Protein AF-A0A0R3PN34-F1 (afdb_monomer)

Solvent-accessible sur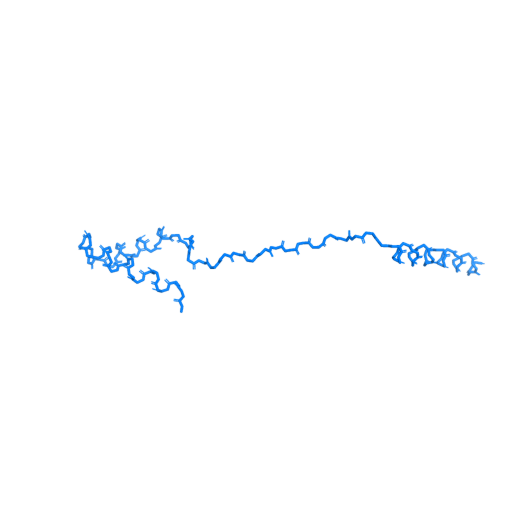face area (backbone atoms only — not comparable to full-atom values): 4817 Å² total; per-residue (Å²): 115,72,55,59,72,53,49,51,61,53,51,54,48,45,33,66,77,67,66,59,82,56,67,69,59,54,52,53,50,58,71,70,56,69,67,78,85,58,57,78,81,79,76,85,85,80,80,83,74,90,72,92,49,72,65,60,54,50,52,52,52,54,51,54,52,49,53,55,49,51,61,58,71,78,106

Organism: Angiostrongylus costaricensis (NCBI:txid334426)

Structure (mmCIF, N/CA/C/O backbone):
data_AF-A0A0R3PN34-F1
#
_entry.id   AF-A0A0R3PN34-F1
#
loop_
_atom_site.group_PDB
_atom_site.id
_atom_site.type_symbol
_atom_site.label_atom_id
_atom_site.label_alt_id
_atom_site.label_com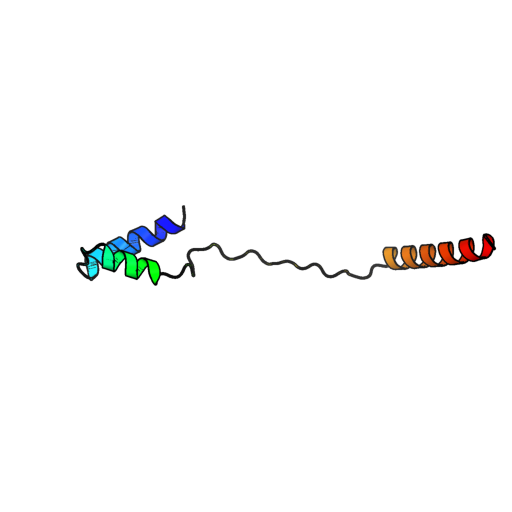p_id
_atom_site.label_asym_id
_atom_site.label_entity_id
_atom_site.label_seq_id
_atom_site.pdbx_PDB_ins_code
_atom_site.Cartn_x
_atom_site.Cartn_y
_atom_site.Cartn_z
_atom_site.occupancy
_atom_site.B_iso_or_equiv
_atom_site.auth_seq_id
_atom_site.auth_comp_id
_atom_site.auth_asym_id
_atom_site.auth_atom_id
_atom_site.pdbx_PDB_model_num
ATOM 1 N N . MET A 1 1 ? -1.635 -4.208 23.027 1.00 58.75 1 MET A N 1
ATOM 2 C CA . MET A 1 1 ? -2.660 -4.666 22.060 1.00 58.75 1 MET A CA 1
ATOM 3 C C . MET A 1 1 ? -3.715 -3.571 21.889 1.00 58.75 1 MET A C 1
ATOM 5 O O . MET A 1 1 ? -4.519 -3.382 22.790 1.00 58.75 1 MET A O 1
ATOM 9 N N . ARG A 1 2 ? -3.688 -2.814 20.781 1.00 73.25 2 A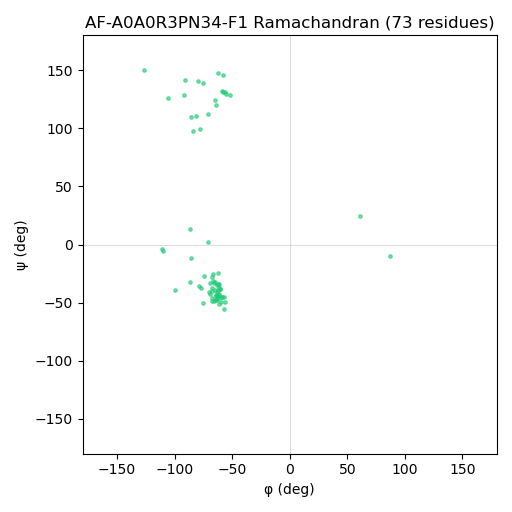RG A N 1
ATOM 10 C CA . ARG A 1 2 ? -4.498 -1.587 20.573 1.00 73.25 2 ARG A CA 1
ATOM 11 C C . ARG A 1 2 ? -6.009 -1.844 20.458 1.00 73.25 2 ARG A C 1
ATOM 13 O O . ARG A 1 2 ? -6.809 -1.006 20.839 1.00 73.25 2 ARG A O 1
ATOM 20 N N . LEU A 1 3 ? -6.376 -3.033 19.982 1.00 76.56 3 LEU A N 1
ATOM 21 C CA . LEU A 1 3 ? -7.762 -3.471 19.821 1.00 76.56 3 LEU A CA 1
ATOM 22 C C . LEU A 1 3 ? -8.471 -3.654 21.174 1.00 76.56 3 LEU A C 1
ATOM 24 O O . LEU A 1 3 ? -9.541 -3.091 21.377 1.00 76.56 3 LEU A O 1
ATOM 28 N N . LEU A 1 4 ? -7.843 -4.357 22.127 1.00 77.94 4 LEU A N 1
ATOM 29 C CA . LEU A 1 4 ? -8.401 -4.548 23.475 1.00 77.94 4 LEU A CA 1
ATOM 30 C C . LEU A 1 4 ? -8.546 -3.224 24.238 1.00 77.94 4 LEU A C 1
ATOM 32 O O . LEU A 1 4 ? -9.519 -3.043 24.956 1.00 77.94 4 LEU A O 1
ATOM 36 N N . GLN A 1 5 ? -7.626 -2.274 24.035 1.00 79.06 5 GLN A N 1
ATOM 37 C CA . GLN A 1 5 ? -7.698 -0.949 24.666 1.00 79.06 5 GLN A CA 1
ATOM 38 C C . GLN A 1 5 ? -8.931 -0.138 24.250 1.00 79.06 5 GLN A C 1
ATOM 40 O O . GLN A 1 5 ? -9.338 0.751 24.987 1.00 79.06 5 GLN A O 1
ATOM 45 N N . VAL A 1 6 ? -9.512 -0.420 23.082 1.00 80.38 6 VAL A N 1
ATOM 46 C CA . VAL A 1 6 ? -10.706 0.282 22.595 1.00 80.38 6 VAL A CA 1
ATOM 47 C C . VAL A 1 6 ? -11.972 -0.530 22.857 1.00 80.38 6 VAL A C 1
ATOM 49 O O . VAL A 1 6 ? -12.984 0.042 23.250 1.00 80.38 6 VAL A O 1
ATOM 52 N N . LEU A 1 7 ? -11.919 -1.854 22.693 1.00 80.50 7 LEU A N 1
ATOM 53 C CA . LEU A 1 7 ? -13.084 -2.725 22.867 1.00 80.50 7 LEU A CA 1
ATOM 54 C C . LEU A 1 7 ? -13.533 -2.858 24.326 1.00 80.50 7 LEU A C 1
ATOM 56 O O . LEU A 1 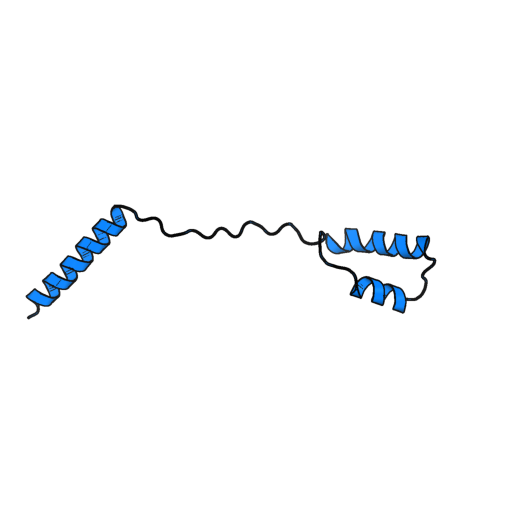7 ? -14.730 -2.813 24.586 1.00 80.50 7 LEU A O 1
ATOM 60 N N . VAL A 1 8 ? -12.601 -2.979 25.275 1.00 83.62 8 VAL A N 1
ATOM 61 C CA . VAL A 1 8 ? -12.925 -3.124 26.707 1.00 83.62 8 VAL A CA 1
ATOM 62 C C . VAL A 1 8 ? -13.776 -1.955 27.237 1.00 83.62 8 VAL A C 1
ATOM 64 O O . VAL A 1 8 ? -14.891 -2.214 27.688 1.00 83.62 8 VAL A O 1
ATOM 67 N N . PRO A 1 9 ? -13.360 -0.678 27.110 1.00 86.50 9 PRO A N 1
ATOM 68 C CA . PRO A 1 9 ? -14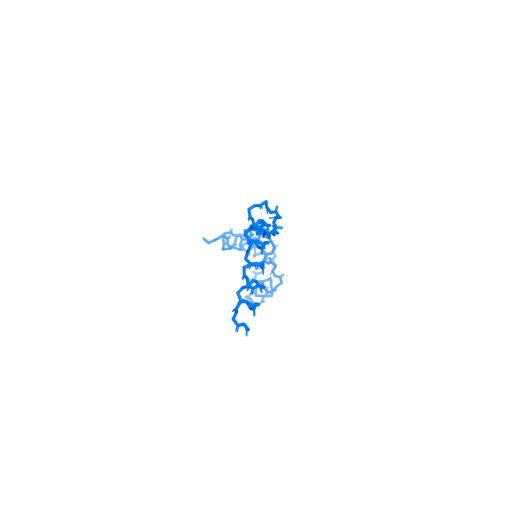.162 0.439 27.617 1.00 86.50 9 PRO A CA 1
ATOM 69 C C . PRO A 1 9 ? -15.487 0.632 26.861 1.00 86.50 9 PRO A C 1
ATOM 71 O O . PRO A 1 9 ? -16.444 1.161 27.421 1.00 86.50 9 PRO A O 1
ATOM 74 N N . GLN A 1 10 ? -15.578 0.206 25.595 1.00 82.00 10 GLN A N 1
ATOM 75 C CA . GLN A 1 10 ? -16.836 0.239 24.839 1.00 82.00 10 GLN A CA 1
ATOM 76 C C . GLN A 1 10 ? -17.849 -0.778 25.370 1.00 82.00 10 GLN A C 1
ATOM 78 O O . GLN A 1 10 ? -19.025 -0.443 25.505 1.00 82.00 10 GLN A O 1
ATOM 83 N N . VAL A 1 11 ? -17.398 -1.992 25.694 1.00 83.50 11 VAL A N 1
ATOM 84 C CA . VAL A 1 11 ? -18.253 -3.027 26.285 1.00 83.50 11 VAL A CA 1
ATOM 85 C C . VAL A 1 11 ? -18.682 -2.620 27.694 1.00 83.50 11 VAL A C 1
ATOM 87 O O . VAL A 1 11 ? -19.874 -2.648 27.978 1.00 83.50 11 VAL A O 1
ATOM 90 N N . GLU A 1 12 ? -17.764 -2.138 28.538 1.00 84.06 12 GLU A N 1
ATOM 91 C CA . GLU A 1 12 ? -18.090 -1.651 29.890 1.00 84.06 12 GLU A CA 1
ATOM 92 C C . GLU A 1 12 ? -19.134 -0.528 29.865 1.00 84.06 12 GLU A C 1
ATOM 94 O O . GLU A 1 12 ? -20.116 -0.569 30.607 1.00 84.06 12 GLU A O 1
ATOM 99 N N . LYS A 1 13 ? -18.974 0.444 28.959 1.00 84.81 13 LYS A N 1
ATOM 100 C CA . LYS A 1 13 ? -19.941 1.529 28.787 1.00 84.81 13 LYS A CA 1
ATOM 101 C C . LYS A 1 13 ? -21.321 1.013 28.374 1.00 84.81 13 LYS A C 1
ATOM 103 O O . LYS A 1 13 ? -22.322 1.477 28.901 1.00 84.81 13 LYS A O 1
ATOM 108 N N . ILE A 1 14 ? -21.389 0.052 27.457 1.00 82.50 14 ILE A N 1
ATOM 109 C CA . ILE A 1 14 ? -22.659 -0.526 26.995 1.00 82.50 14 ILE A CA 1
ATOM 110 C C . ILE A 1 14 ? -23.346 -1.330 28.102 1.00 82.50 14 ILE A C 1
ATOM 112 O O . ILE A 1 14 ? -24.566 -1.229 28.249 1.00 82.50 14 ILE A O 1
ATOM 116 N N . CYS A 1 15 ? -22.582 -2.083 28.895 1.00 83.38 15 CYS A N 1
ATOM 117 C CA . CYS A 1 15 ? -23.107 -2.807 30.050 1.00 83.38 15 CYS A CA 1
ATOM 118 C C . CYS A 1 15 ? -23.735 -1.849 31.076 1.00 83.38 15 CYS A C 1
ATOM 120 O O . CYS A 1 15 ? -24.793 -2.154 31.620 1.00 83.38 15 CYS A O 1
ATOM 122 N N . ILE A 1 16 ? -23.135 -0.673 31.294 1.00 83.56 16 ILE A N 1
ATOM 123 C CA . ILE A 1 16 ? -23.659 0.356 32.209 1.00 83.56 16 ILE A CA 1
ATOM 124 C C . ILE A 1 16 ? -24.861 1.094 31.602 1.00 83.56 16 ILE A C 1
ATOM 126 O O . ILE A 1 16 ? -25.902 1.200 32.245 1.00 83.56 16 ILE A O 1
ATOM 130 N 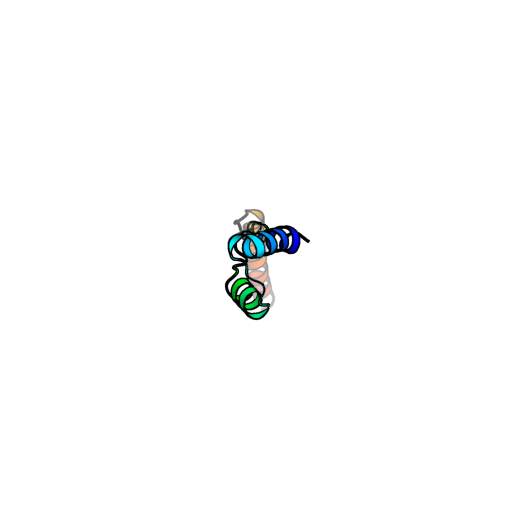N . ASP A 1 17 ? -24.743 1.581 30.365 1.00 81.12 17 ASP A N 1
ATOM 131 C CA . ASP A 1 17 ? -25.747 2.449 29.733 1.00 81.12 17 ASP A CA 1
ATOM 132 C C . ASP A 1 17 ? -27.051 1.705 29.407 1.00 81.12 17 ASP A C 1
ATOM 134 O O . ASP A 1 17 ? -28.129 2.299 29.433 1.00 81.12 17 ASP A O 1
ATOM 138 N N . LYS A 1 18 ? -26.969 0.412 29.064 1.00 75.88 18 LYS A N 1
ATOM 139 C CA . LYS A 1 18 ? -28.130 -0.395 28.650 1.00 75.88 18 LYS A CA 1
ATOM 140 C C . LYS A 1 18 ? -28.534 -1.471 29.657 1.00 75.88 18 LYS A C 1
ATOM 142 O O . LYS A 1 18 ? -29.529 -2.148 29.422 1.00 75.88 18 LYS A O 1
ATOM 147 N N . GLY A 1 19 ? -27.782 -1.647 30.747 1.00 72.81 19 GLY A N 1
ATOM 148 C CA . GLY A 1 19 ? -28.031 -2.709 31.729 1.00 72.81 19 GLY A CA 1
ATOM 149 C C . GLY A 1 19 ? -27.926 -4.121 31.140 1.00 72.81 19 GLY A C 1
ATOM 150 O O . GLY A 1 19 ? -28.556 -5.045 31.647 1.00 72.81 19 GLY A O 1
ATOM 151 N N . LEU A 1 20 ? -27.176 -4.276 30.044 1.00 69.94 20 LEU A N 1
ATOM 152 C CA . LEU A 1 20 ? -27.022 -5.544 29.336 1.00 69.94 20 LEU A CA 1
ATOM 153 C C . LEU A 1 20 ? -26.174 -6.496 30.182 1.00 69.94 20 LEU A C 1
ATO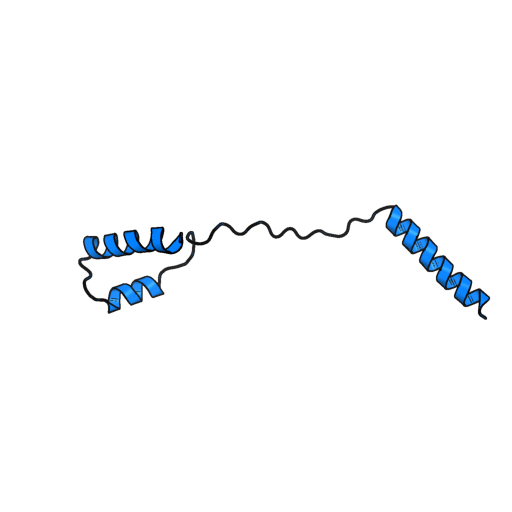M 155 O O . LEU A 1 20 ? -24.984 -6.264 30.383 1.00 69.94 20 LEU A O 1
ATOM 159 N N . THR A 1 21 ? -26.798 -7.561 30.674 1.00 74.00 21 THR A N 1
ATOM 160 C CA . THR A 1 21 ? -26.151 -8.624 31.457 1.00 74.00 21 THR A CA 1
ATOM 161 C C . THR A 1 21 ? -26.059 -9.947 30.701 1.00 74.00 21 THR A C 1
ATOM 163 O O . THR A 1 21 ? -25.426 -10.877 31.196 1.00 74.00 21 THR A O 1
ATOM 166 N N . ASP A 1 22 ? -26.657 -10.038 29.508 1.00 81.25 22 ASP A N 1
ATOM 167 C CA . ASP A 1 22 ? -26.679 -11.266 28.720 1.00 81.25 22 ASP A CA 1
ATOM 168 C C . ASP A 1 22 ? -25.502 -11.355 27.735 1.00 81.25 22 ASP A C 1
ATOM 170 O O . ASP A 1 22 ? -25.247 -10.460 26.921 1.00 81.25 22 ASP A O 1
ATOM 174 N N . GLU A 1 23 ? -24.795 -12.483 27.779 1.00 80.38 23 GLU A N 1
ATOM 175 C CA . GLU A 1 23 ? -23.627 -12.766 26.940 1.00 80.38 23 GLU A CA 1
ATOM 176 C C . GLU A 1 23 ? -23.999 -12.788 25.449 1.00 80.38 23 GLU A C 1
ATOM 178 O O . GLU A 1 23 ? -23.229 -12.340 24.594 1.00 80.38 23 GLU A O 1
ATOM 183 N N . SER A 1 24 ? -25.214 -13.243 25.125 1.00 82.62 24 SER A N 1
ATOM 184 C CA . SER A 1 24 ? -25.682 -13.354 23.741 1.00 82.62 24 SER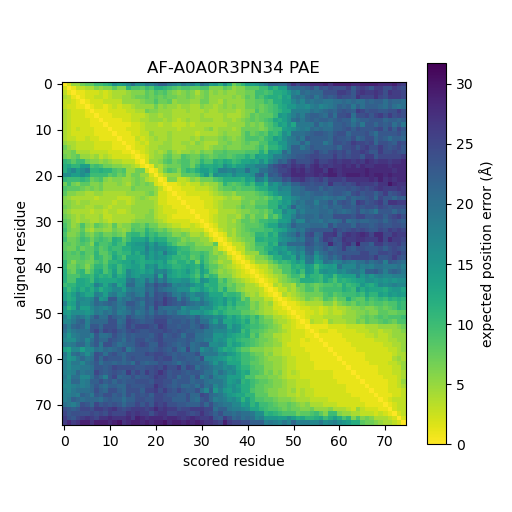 A CA 1
ATOM 185 C C . SER A 1 24 ? -25.815 -11.991 23.048 1.00 82.62 24 SER A C 1
ATOM 187 O O . SER A 1 24 ? -25.565 -11.864 21.844 1.00 82.62 24 SER A O 1
ATOM 189 N N . GLU A 1 25 ? -26.154 -10.945 23.800 1.00 80.12 25 GLU A N 1
ATOM 190 C CA . GLU A 1 25 ? -26.301 -9.583 23.288 1.00 80.12 25 GLU A CA 1
ATOM 191 C C . GLU A 1 25 ? -24.944 -8.900 23.109 1.00 80.12 25 GLU A C 1
ATOM 193 O O . GLU A 1 25 ? -24.726 -8.207 22.109 1.00 80.12 25 GLU A O 1
ATOM 198 N N . ILE A 1 26 ? -23.994 -9.181 24.006 1.00 82.06 26 ILE A N 1
ATOM 199 C CA . ILE A 1 26 ? -22.598 -8.745 23.869 1.00 82.06 26 ILE A CA 1
ATOM 200 C C . ILE A 1 26 ? -21.971 -9.381 22.621 1.00 82.06 26 ILE A C 1
ATOM 202 O O . ILE A 1 26 ? -21.334 -8.685 21.827 1.00 82.06 26 ILE A O 1
ATOM 206 N N . LEU A 1 27 ? -22.202 -10.675 22.377 1.00 83.50 27 LEU A N 1
ATOM 207 C CA . LEU A 1 27 ? -21.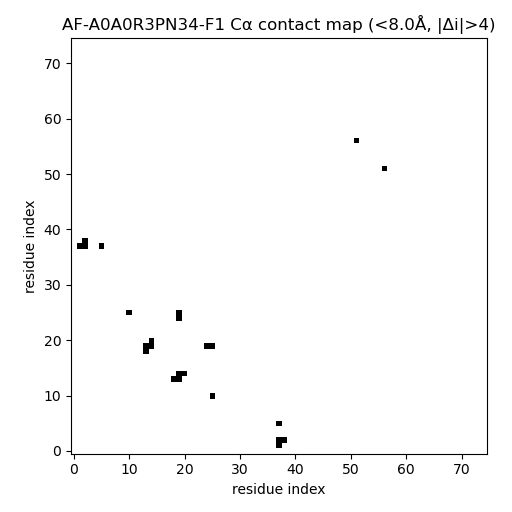710 -11.362 21.178 1.00 83.50 27 LEU A CA 1
ATOM 208 C C . LEU A 1 27 ? -22.301 -10.784 19.885 1.00 83.50 27 LEU A C 1
ATOM 210 O O . LEU A 1 27 ? -21.567 -10.577 18.916 1.00 83.50 27 LEU A O 1
ATOM 214 N N . LYS A 1 28 ? -23.599 -10.457 19.869 1.00 83.81 28 LYS A N 1
ATOM 215 C CA . LYS A 1 28 ? -24.233 -9.776 18.727 1.00 83.81 28 LYS A CA 1
ATOM 216 C C . LYS A 1 28 ? -23.629 -8.394 18.488 1.00 83.81 28 LYS A C 1
ATOM 218 O O . LYS A 1 28 ? -23.420 -8.022 17.334 1.00 83.81 28 LYS A O 1
ATOM 223 N N . PHE A 1 29 ? -23.320 -7.643 19.542 1.00 80.62 29 PHE A N 1
ATOM 224 C CA . PHE A 1 29 ? -22.655 -6.345 19.423 1.00 80.62 29 PHE A CA 1
ATOM 225 C C . PHE A 1 29 ? -21.246 -6.480 18.832 1.00 80.62 29 PHE A C 1
ATOM 227 O O . PHE A 1 29 ? -20.910 -5.771 17.884 1.00 80.62 29 PHE A O 1
ATOM 234 N N . LEU A 1 30 ? -20.452 -7.433 19.327 1.00 82.25 30 LEU A N 1
ATOM 235 C CA . LEU A 1 30 ? -19.113 -7.708 18.801 1.00 82.25 30 LEU A CA 1
ATOM 236 C C . LEU A 1 30 ? -19.151 -8.149 17.330 1.00 82.25 30 LEU A C 1
ATOM 238 O O . LEU A 1 30 ? -18.293 -7.732 16.558 1.00 82.25 30 LEU A O 1
ATOM 242 N N . GLN A 1 31 ? -20.163 -8.922 16.919 1.00 83.00 31 GLN A N 1
ATOM 243 C CA . GLN A 1 31 ? -20.373 -9.314 15.518 1.00 83.00 31 GLN A CA 1
ATOM 244 C C . GLN A 1 31 ? -20.711 -8.141 14.588 1.00 83.00 31 GLN A C 1
ATOM 246 O O . GLN A 1 31 ? -20.327 -8.169 13.422 1.00 83.00 31 GLN A O 1
ATOM 251 N N . HIS A 1 32 ? -21.415 -7.119 15.080 1.00 81.81 32 HIS A N 1
ATOM 252 C CA . HIS A 1 32 ? -21.707 -5.903 14.308 1.00 81.81 32 HIS A CA 1
ATOM 253 C C . HIS A 1 32 ? -20.579 -4.862 14.389 1.00 81.81 32 HIS A C 1
ATOM 255 O O . HIS A 1 32 ? -20.579 -3.886 13.636 1.00 81.81 32 HIS A O 1
ATOM 261 N N . GLY A 1 33 ? -19.619 -5.050 15.296 1.00 76.56 33 GLY A N 1
ATOM 262 C CA . GLY A 1 33 ? -18.478 -4.167 15.473 1.00 76.56 33 GLY A CA 1
ATOM 263 C C . GLY A 1 33 ? -17.565 -4.167 14.248 1.00 76.56 33 GLY A C 1
ATOM 264 O O . GLY A 1 33 ? -17.054 -5.200 13.823 1.00 76.56 33 GLY A O 1
ATOM 265 N N . THR A 1 34 ? -17.314 -2.990 13.678 1.00 75.75 34 THR A N 1
ATOM 266 C CA . THR A 1 34 ? -16.380 -2.842 12.557 1.00 75.75 34 THR A CA 1
ATOM 267 C C . THR A 1 34 ? -14.966 -2.549 13.052 1.00 75.75 34 THR A C 1
ATOM 269 O O . THR A 1 34 ? -14.781 -1.725 13.942 1.00 75.75 34 THR A O 1
ATOM 272 N N . LEU A 1 35 ? -13.947 -3.114 12.397 1.00 67.75 35 LEU A N 1
ATOM 273 C CA . LEU A 1 35 ? -12.529 -2.807 12.664 1.00 67.75 35 LEU A CA 1
ATOM 274 C C . LEU A 1 35 ? -12.086 -1.398 12.209 1.00 67.75 35 LEU A C 1
ATOM 276 O O . LEU A 1 35 ? -10.908 -1.044 12.323 1.00 67.75 35 LEU A O 1
ATOM 280 N N . VAL A 1 36 ? -13.007 -0.590 11.677 1.00 65.00 36 VAL A N 1
ATOM 281 C CA . VAL A 1 36 ? -12.732 0.755 11.160 1.00 65.00 36 VAL A CA 1
ATOM 282 C C . VAL A 1 36 ? -12.257 1.654 12.306 1.00 65.00 36 VAL A C 1
ATOM 284 O O . VAL A 1 36 ? -12.951 1.835 13.298 1.00 65.00 36 VAL A O 1
ATOM 287 N N . GLY A 1 37 ? -11.041 2.193 12.184 1.00 69.69 37 GLY A N 1
ATOM 288 C CA . GLY A 1 37 ? -10.411 3.041 13.207 1.00 69.69 37 GLY A CA 1
ATOM 289 C C . GLY A 1 37 ? -9.636 2.292 14.303 1.00 69.69 37 GLY A C 1
ATOM 290 O O . GLY A 1 37 ? -8.892 2.928 15.046 1.00 69.69 37 GLY A O 1
ATOM 291 N N . LEU A 1 38 ? -9.744 0.958 14.381 1.00 71.44 38 LEU A N 1
ATOM 292 C CA . LEU A 1 38 ? -8.947 0.118 15.294 1.00 71.44 38 LEU A CA 1
ATOM 293 C C . LEU A 1 38 ? -7.605 -0.294 14.688 1.00 71.44 38 LEU A C 1
ATOM 295 O O . LEU A 1 38 ? -6.610 -0.475 15.398 1.00 71.44 38 LEU A O 1
ATOM 299 N N . LEU A 1 39 ? -7.585 -0.457 13.367 1.00 72.88 39 LEU A N 1
ATOM 300 C CA . LEU A 1 39 ? -6.382 -0.793 12.627 1.00 72.88 39 LEU A CA 1
ATOM 301 C C . LEU A 1 39 ? -5.531 0.465 12.404 1.00 72.88 39 LEU A C 1
ATOM 303 O O . LEU A 1 39 ? -6.074 1.542 12.143 1.00 72.88 39 LEU A O 1
ATOM 307 N N . PRO A 1 40 ? -4.196 0.357 12.509 1.00 74.69 40 PRO A N 1
ATOM 308 C CA . PRO A 1 40 ? -3.315 1.456 12.144 1.00 74.69 40 PRO A CA 1
ATOM 309 C C . PRO A 1 40 ? -3.556 1.857 10.684 1.00 74.69 40 PRO A C 1
ATOM 311 O O . PRO A 1 40 ? -3.850 1.009 9.841 1.00 74.69 40 PRO A O 1
ATOM 314 N N . VAL A 1 41 ? -3.422 3.156 10.399 1.00 79.00 41 VAL A N 1
ATOM 315 C CA . VAL A 1 41 ? -3.550 3.695 9.040 1.00 79.00 41 VAL A CA 1
ATOM 316 C C . VAL A 1 41 ? -2.631 2.897 8.108 1.00 79.00 41 VAL A C 1
ATOM 318 O O . VAL A 1 41 ? -1.450 2.737 8.437 1.00 79.00 41 VAL A O 1
ATOM 321 N N . PRO A 1 42 ? -3.141 2.376 6.976 1.00 78.38 42 PRO A N 1
ATOM 322 C CA . PRO A 1 42 ? -2.307 1.641 6.042 1.00 78.38 42 PRO A CA 1
ATOM 323 C C . PRO A 1 42 ? -1.175 2.548 5.564 1.00 78.38 42 PRO A C 1
ATOM 325 O O . PRO A 1 42 ? -1.396 3.700 5.186 1.00 78.38 42 PRO A O 1
ATOM 328 N N . HIS A 1 43 ? 0.054 2.036 5.588 1.00 83.50 43 HIS A N 1
ATOM 329 C CA . HIS A 1 43 ? 1.174 2.761 5.006 1.00 83.50 43 HIS A CA 1
ATOM 330 C C . HIS A 1 43 ? 0.932 2.950 3.494 1.00 83.50 43 HIS A C 1
ATOM 332 O O . HIS A 1 43 ? 0.338 2.074 2.854 1.00 83.50 43 HIS A O 1
ATOM 338 N N . PRO A 1 44 ? 1.403 4.049 2.881 1.00 86.19 44 PRO A N 1
ATOM 339 C CA . PRO A 1 44 ? 1.238 4.258 1.447 1.00 86.19 44 PRO A CA 1
ATOM 340 C C . PRO A 1 44 ? 1.811 3.089 0.636 1.00 86.19 44 PRO A C 1
ATOM 342 O O . PRO A 1 44 ? 2.958 2.684 0.837 1.00 86.19 44 PRO A O 1
ATOM 345 N N . ILE A 1 45 ? 1.025 2.549 -0.301 1.00 88.06 45 ILE A N 1
ATOM 346 C CA . ILE A 1 45 ? 1.528 1.586 -1.285 1.00 88.06 45 ILE A CA 1
ATOM 347 C C . ILE A 1 45 ? 2.286 2.386 -2.348 1.00 88.06 45 ILE A C 1
ATOM 349 O O . ILE A 1 45 ? 1.694 3.001 -3.234 1.00 88.06 45 ILE A O 1
ATOM 353 N N . LEU A 1 46 ? 3.613 2.410 -2.239 1.00 87.19 46 LEU A N 1
ATOM 354 C CA . LEU A 1 46 ? 4.485 3.104 -3.184 1.00 87.19 46 LEU A CA 1
ATOM 355 C C . LEU A 1 46 ? 4.769 2.210 -4.398 1.00 87.19 46 LEU A C 1
ATOM 357 O O . LEU A 1 46 ? 5.668 1.371 -4.364 1.00 87.19 46 LEU A O 1
ATOM 361 N N . ILE A 1 47 ? 4.039 2.407 -5.498 1.00 88.38 47 ILE A N 1
ATOM 362 C CA . ILE A 1 47 ? 4.356 1.762 -6.781 1.00 88.38 47 ILE A CA 1
ATOM 363 C C . ILE A 1 47 ? 5.392 2.618 -7.517 1.00 88.38 47 ILE A C 1
ATOM 365 O O . ILE A 1 47 ? 5.081 3.704 -8.009 1.00 88.38 47 ILE A O 1
ATOM 369 N N . ARG A 1 48 ? 6.633 2.131 -7.631 1.00 88.50 48 ARG A N 1
ATOM 370 C CA . ARG A 1 48 ? 7.657 2.787 -8.458 1.00 88.50 48 ARG A CA 1
ATOM 371 C C . ARG A 1 48 ? 7.475 2.400 -9.924 1.00 88.50 48 ARG A C 1
ATOM 373 O O . ARG A 1 48 ? 7.735 1.262 -10.302 1.00 88.50 48 ARG A O 1
ATOM 380 N N . LYS A 1 49 ? 7.056 3.351 -10.762 1.00 89.56 49 LYS A N 1
ATOM 381 C CA . LYS A 1 49 ? 7.080 3.184 -12.224 1.00 89.56 49 LYS A CA 1
ATOM 382 C C . LYS A 1 49 ? 8.515 3.319 -12.727 1.00 89.56 49 LYS A C 1
ATOM 384 O O . LYS A 1 49 ? 9.242 4.200 -12.268 1.00 89.56 49 LYS A O 1
ATOM 389 N N . TYR A 1 50 ? 8.902 2.475 -13.682 1.00 90.56 50 TYR A N 1
ATOM 390 C CA . TYR A 1 50 ? 10.179 2.631 -14.373 1.00 90.56 50 TYR A CA 1
ATOM 391 C C . TYR A 1 50 ? 10.263 4.025 -15.008 1.00 90.56 50 TYR A C 1
ATOM 393 O O . TYR A 1 50 ? 9.332 4.462 -15.684 1.00 90.56 50 TYR A O 1
ATOM 401 N N . GLN A 1 51 ? 11.380 4.711 -14.772 1.00 91.81 51 GLN A N 1
ATOM 402 C CA . GLN A 1 51 ? 11.724 5.965 -15.428 1.00 91.81 51 GLN A CA 1
ATOM 403 C C . GLN A 1 51 ? 12.821 5.680 -16.442 1.00 91.81 51 GLN A C 1
ATOM 405 O O . GLN A 1 51 ? 13.853 5.092 -16.103 1.00 91.81 51 GLN A O 1
ATOM 410 N N . ALA A 1 52 ? 12.585 6.088 -17.687 1.00 90.44 52 ALA A N 1
ATOM 411 C CA . ALA A 1 52 ? 13.586 5.965 -18.730 1.00 90.44 52 ALA A CA 1
ATOM 412 C C . ALA A 1 52 ? 14.847 6.728 -18.312 1.00 90.44 52 ALA A C 1
ATOM 414 O O . ALA A 1 52 ? 14.775 7.878 -17.882 1.00 90.44 52 ALA A O 1
ATOM 415 N N . ASN A 1 53 ? 16.004 6.082 -18.436 1.00 93.88 53 ASN A N 1
ATOM 416 C CA . ASN A 1 53 ? 17.283 6.707 -18.150 1.00 93.88 53 ASN A CA 1
ATOM 417 C C . ASN A 1 53 ? 18.225 6.551 -19.349 1.00 93.88 53 ASN A C 1
ATOM 419 O O . ASN A 1 53 ? 18.122 5.613 -20.142 1.00 93.88 53 ASN A O 1
ATOM 423 N N . ALA A 1 54 ? 19.127 7.520 -19.518 1.00 95.56 54 ALA A N 1
ATOM 424 C CA . ALA A 1 54 ? 20.040 7.535 -20.657 1.00 95.56 54 ALA A CA 1
ATOM 425 C C . ALA A 1 54 ? 20.960 6.299 -20.670 1.00 95.56 54 ALA A C 1
ATOM 427 O O . ALA A 1 54 ? 21.258 5.768 -21.739 1.00 95.56 54 ALA A O 1
ATOM 428 N N . GLY A 1 55 ? 21.348 5.805 -19.488 1.00 95.56 55 GLY A N 1
ATOM 429 C CA . GLY A 1 55 ? 22.197 4.625 -19.332 1.00 95.56 55 GLY A CA 1
ATOM 430 C C . GLY A 1 55 ? 21.546 3.340 -19.847 1.00 95.56 55 GLY A C 1
ATOM 431 O O . GLY A 1 55 ? 22.158 2.624 -20.634 1.00 95.56 55 GLY A O 1
ATOM 432 N N . THR A 1 56 ? 20.294 3.065 -19.480 1.00 93.94 56 THR A N 1
ATOM 433 C CA . THR A 1 56 ? 19.539 1.891 -19.938 1.00 93.94 56 THR A CA 1
ATOM 434 C C . THR A 1 56 ? 19.227 1.977 -21.419 1.00 93.94 56 THR A C 1
ATOM 436 O O . THR A 1 56 ? 19.339 0.967 -22.106 1.00 93.94 56 THR A O 1
ATOM 439 N N . ASN A 1 57 ? 18.917 3.167 -21.938 1.00 95.19 57 ASN A N 1
ATOM 440 C CA . ASN A 1 57 ? 18.737 3.367 -23.375 1.00 95.19 57 ASN A CA 1
ATOM 441 C C . ASN A 1 57 ? 20.022 3.063 -24.156 1.00 95.19 57 ASN A C 1
ATOM 443 O O . ASN A 1 57 ? 19.977 2.357 -25.164 1.00 95.19 57 ASN A O 1
ATOM 447 N N . HIS A 1 58 ? 21.169 3.563 -23.690 1.00 97.00 58 HIS A N 1
ATOM 448 C CA . HIS A 1 58 ? 22.453 3.304 -24.335 1.00 97.00 58 HIS A CA 1
ATOM 449 C C . HIS A 1 58 ? 22.839 1.823 -24.245 1.00 97.00 58 HIS A C 1
ATOM 451 O O . HIS A 1 58 ? 23.147 1.212 -25.266 1.00 97.00 58 HIS A O 1
ATOM 457 N N . TRP A 1 59 ? 22.744 1.227 -23.053 1.00 96.50 59 TRP A N 1
ATOM 458 C CA . TRP A 1 59 ? 23.008 -0.195 -22.832 1.00 96.50 59 TRP A CA 1
ATOM 459 C C . TRP A 1 59 ? 22.141 -1.078 -23.733 1.00 96.50 59 TRP A C 1
ATOM 461 O O . TRP A 1 59 ? 22.670 -1.931 -24.443 1.00 96.50 59 TRP A O 1
ATOM 471 N N . PHE A 1 60 ? 20.828 -0.830 -23.768 1.00 96.25 60 PHE A N 1
ATOM 472 C CA . PHE A 1 60 ? 19.893 -1.608 -24.576 1.00 96.25 60 PHE A CA 1
ATOM 473 C C . PHE A 1 60 ? 20.222 -1.498 -26.064 1.00 96.25 60 PHE A C 1
ATOM 475 O O . PHE A 1 60 ? 20.270 -2.501 -26.773 1.00 96.25 60 PHE A O 1
ATOM 482 N N . ARG A 1 61 ? 20.518 -0.283 -26.539 1.00 95.88 61 ARG A N 1
ATOM 483 C CA . ARG A 1 61 ? 20.880 -0.042 -27.936 1.00 95.88 61 ARG A CA 1
ATOM 484 C C . ARG A 1 61 ? 22.171 -0.771 -28.312 1.00 95.88 61 ARG A C 1
ATOM 486 O O . ARG A 1 61 ? 22.197 -1.449 -29.335 1.00 95.88 61 ARG A O 1
ATOM 493 N N . THR A 1 62 ? 23.214 -0.668 -27.493 1.00 96.75 62 THR A N 1
ATOM 494 C CA . THR A 1 62 ? 24.500 -1.345 -27.726 1.00 96.75 62 THR A CA 1
ATOM 495 C C . THR A 1 62 ? 24.347 -2.864 -27.690 1.00 96.75 62 THR A C 1
ATOM 497 O O . THR A 1 62 ? 24.849 -3.546 -28.582 1.00 96.75 62 THR A O 1
ATOM 500 N N . TYR A 1 63 ? 23.595 -3.397 -26.724 1.00 97.19 63 TYR A N 1
ATOM 501 C CA . TYR A 1 63 ? 23.306 -4.827 -26.626 1.00 97.19 63 TYR A CA 1
ATOM 502 C C . TYR A 1 63 ? 22.575 -5.348 -27.870 1.00 97.19 63 TYR A C 1
ATOM 504 O O . TYR A 1 63 ? 23.020 -6.315 -28.489 1.00 97.19 63 TYR A O 1
ATOM 512 N N . MET A 1 64 ? 21.502 -4.670 -28.291 1.00 97.06 64 MET A N 1
ATOM 513 C CA . MET A 1 64 ? 20.723 -5.053 -29.473 1.00 97.06 64 MET A CA 1
ATOM 514 C C . MET A 1 64 ? 21.578 -5.082 -30.743 1.00 97.06 64 MET A C 1
ATOM 516 O O . MET A 1 64 ? 21.519 -6.049 -31.506 1.00 97.06 64 MET A O 1
ATOM 520 N N . TRP A 1 65 ? 22.412 -4.061 -30.961 1.00 96.94 65 TRP A N 1
ATOM 521 C CA . TRP A 1 65 ? 23.334 -4.040 -32.100 1.00 96.94 65 TRP A CA 1
ATOM 522 C C . TRP A 1 65 ? 24.396 -5.137 -32.016 1.00 96.94 65 TRP A C 1
ATOM 524 O O . TRP A 1 65 ? 24.688 -5.761 -33.036 1.00 96.94 65 TRP A O 1
ATOM 534 N N . GLY A 1 66 ? 24.919 -5.422 -30.822 1.00 97.06 66 GLY A N 1
ATOM 535 C CA . GLY A 1 66 ? 25.854 -6.524 -30.597 1.00 97.06 66 GLY A CA 1
ATOM 536 C C . GLY A 1 66 ? 25.263 -7.879 -30.991 1.00 97.06 66 GLY A C 1
ATOM 537 O O . GLY A 1 66 ? 25.898 -8.637 -31.723 1.00 97.06 66 GLY A O 1
ATOM 538 N N . VAL A 1 67 ? 24.017 -8.158 -30.596 1.00 96.62 67 VAL A N 1
ATOM 539 C CA . VAL A 1 67 ? 23.309 -9.396 -30.970 1.00 96.62 67 VAL A CA 1
ATOM 540 C C . VAL A 1 67 ? 23.123 -9.499 -32.487 1.00 96.62 67 VAL A C 1
ATOM 542 O O . VAL A 1 67 ? 23.367 -10.559 -33.066 1.00 96.62 67 VAL A O 1
ATOM 545 N N . ILE A 1 68 ? 22.722 -8.410 -33.151 1.00 96.38 68 ILE A N 1
ATOM 546 C CA . ILE A 1 68 ? 22.543 -8.390 -34.613 1.00 96.38 68 ILE A CA 1
ATOM 547 C C . ILE A 1 68 ? 23.877 -8.626 -35.329 1.00 96.38 68 ILE A C 1
ATOM 549 O O . ILE A 1 68 ? 23.926 -9.412 -36.277 1.00 96.38 68 ILE A O 1
ATOM 553 N N . TYR A 1 69 ? 24.946 -7.965 -34.882 1.00 96.44 69 TYR A N 1
ATOM 554 C CA . TYR A 1 69 ? 26.278 -8.104 -35.463 1.00 96.44 69 TYR A CA 1
ATOM 555 C C . TYR A 1 69 ? 26.794 -9.537 -35.335 1.00 96.44 69 TYR A C 1
ATOM 557 O O . TYR A 1 69 ? 27.138 -10.147 -36.343 1.00 96.44 69 TYR A O 1
ATOM 565 N N . LEU A 1 70 ? 26.762 -10.112 -34.129 1.00 95.50 70 LEU A N 1
ATOM 566 C CA . LEU A 1 70 ? 27.202 -11.490 -33.890 1.00 95.50 70 LEU A CA 1
ATOM 567 C C . LEU A 1 70 ? 26.377 -12.498 -34.692 1.00 95.50 70 LEU A C 1
ATOM 569 O O . LEU A 1 70 ? 26.927 -13.442 -35.248 1.00 95.50 70 LEU A O 1
ATOM 573 N N . ARG A 1 71 ? 25.065 -12.278 -34.823 1.00 94.19 71 ARG A N 1
ATOM 574 C CA . ARG A 1 71 ? 24.198 -13.135 -35.643 1.00 94.19 71 ARG A CA 1
ATOM 575 C C . ARG A 1 71 ? 24.518 -13.056 -37.136 1.00 94.19 71 ARG A C 1
ATOM 577 O O . ARG A 1 71 ? 24.305 -14.038 -37.841 1.00 94.19 71 ARG A O 1
ATOM 584 N N . ARG A 1 72 ? 24.982 -11.904 -37.626 1.00 86.94 72 ARG A N 1
ATOM 585 C CA . ARG A 1 72 ? 25.471 -11.762 -39.005 1.00 86.94 72 ARG A CA 1
ATOM 586 C C . ARG A 1 72 ? 26.874 -12.339 -39.184 1.00 86.94 72 ARG A C 1
ATOM 588 O O . ARG A 1 72 ? 27.116 -12.913 -40.228 1.00 86.94 72 ARG A O 1
ATOM 595 N N . ALA A 1 73 ? 27.757 -12.195 -38.198 1.00 83.88 73 ALA A N 1
ATOM 596 C CA . ALA A 1 73 ? 29.132 -12.692 -38.251 1.00 83.88 73 ALA A CA 1
ATOM 597 C C . ALA A 1 73 ? 29.244 -14.220 -38.088 1.00 83.88 73 ALA A C 1
ATOM 599 O O . ALA A 1 73 ? 30.180 -14.814 -38.604 1.00 83.88 73 ALA A O 1
ATOM 600 N N . ASN A 1 74 ? 28.295 -14.856 -37.393 1.00 76.00 74 ASN A N 1
ATOM 601 C CA . ASN A 1 74 ? 28.199 -16.318 -37.259 1.00 76.00 74 ASN A CA 1
ATOM 602 C C . ASN A 1 74 ? 27.412 -16.997 -38.404 1.00 76.00 74 ASN A C 1
ATOM 604 O O . ASN A 1 74 ? 27.003 -18.150 -38.259 1.00 76.00 74 ASN A O 1
ATOM 608 N N . ARG A 1 75 ? 27.144 -16.289 -39.507 1.00 60.38 75 ARG A N 1
ATOM 609 C CA . ARG A 1 75 ? 26.658 -16.865 -40.771 1.00 60.38 75 ARG A CA 1
ATOM 610 C C . ARG A 1 75 ? 27.790 -16.884 -41.779 1.00 60.38 75 ARG A C 1
ATOM 612 O O . ARG A 1 75 ? 27.856 -17.890 -42.511 1.00 60.38 75 ARG A O 1
#

Mean predicted aligned error: 12.75 Å

Radius of gyration: 31.33 Å; Cα contacts (8 Å, |Δi|>4): 12; chains: 1; bounding box: 57×24×73 Å

Foldseek 3Di:
DQQCVPLVVVLVVCCVVVVDPDPVVVVVVVVVDDCVPSDPDDDDPDDDDDDDDPVVVVVVVVVVVVVVVVVVVVD

Sequence (75 aa):
MRLLQVLVPQVEKICIDKGLTDESEILKFLQHGTLVGLLPVPHPILIRKYQANAGTNHWFRTYMWGVIYLRRANR

InterPro domains:
  IPR026705 HID1/Ecm30 [PTHR21575] (1-72)

Secondary structure (DSSP, 8-state):
-HHHHHHHHHHHHHHHHH----HHHHHHHHHH---TTTSPPPPP---------HHHHHHHHHHHHHHHHHHHHT-

pLDDT: mean 84.03, std 9.29, range [58.75, 97.19]